Protein AF-A0A659UIL5-F1 (afdb_monomer_lite)

Secondary structure (DSSP, 8-state):
---EEEEES-TT-TT-----EEEEEETTEEEEEEE-----SSSSHHHHHHHHHHHHHHHHHHHHHHTT-EEEEEEE-----SGGG-SSGGGSTTBTTB--

Structure (mmCIF, N/CA/C/O backbone):
data_AF-A0A659UIL5-F1
#
_entry.id   AF-A0A659UIL5-F1
#
loop_
_atom_site.group_PDB
_atom_site.id
_atom_site.type_symbol
_atom_site.label_atom_id
_atom_site.label_alt_id
_atom_site.label_comp_id
_atom_site.label_asym_id
_atom_site.label_entity_id
_atom_site.label_seq_id
_atom_site.pdbx_PDB_ins_code
_atom_site.Cartn_x
_atom_site.Cartn_y
_atom_site.Cartn_z
_atom_site.occupancy
_atom_site.B_iso_or_equiv
_atom_site.auth_seq_id
_atom_site.auth_comp_id
_atom_site.auth_asym_id
_atom_site.auth_atom_id
_atom_site.pdbx_PDB_model_num
ATOM 1 N N . ALA A 1 1 ? -21.982 5.423 12.825 1.00 81.12 1 ALA A N 1
ATOM 2 C CA . ALA A 1 1 ? -21.073 5.832 13.909 1.00 81.12 1 ALA A CA 1
ATOM 3 C C . ALA A 1 1 ? -20.089 6.846 13.363 1.00 81.12 1 ALA A C 1
ATOM 5 O O . ALA A 1 1 ? -19.810 6.807 12.168 1.00 81.12 1 ALA A O 1
ATOM 6 N N . GLU A 1 2 ? -19.627 7.756 14.213 1.00 93.88 2 GLU A N 1
ATOM 7 C CA . GLU A 1 2 ? -18.582 8.717 13.868 1.00 93.88 2 GLU A CA 1
ATOM 8 C C . GLU A 1 2 ? -17.237 7.981 13.728 1.00 93.88 2 GLU A C 1
ATOM 10 O O . GLU A 1 2 ? -16.906 7.191 14.616 1.00 93.88 2 GLU A O 1
ATOM 15 N N . PRO A 1 3 ? -16.495 8.155 12.619 1.00 96.56 3 PRO A N 1
ATOM 16 C CA . PRO A 1 3 ? -15.177 7.551 12.469 1.00 96.56 3 PRO A CA 1
ATOM 17 C C . PRO A 1 3 ? -14.184 8.143 13.472 1.00 96.56 3 PRO A C 1
ATOM 19 O O . PRO A 1 3 ? -14.044 9.361 13.561 1.00 96.56 3 PRO A O 1
ATOM 22 N N . LEU A 1 4 ? -13.458 7.285 14.184 1.00 98.00 4 LEU A N 1
ATOM 23 C CA . LEU A 1 4 ? -12.391 7.695 15.094 1.00 98.00 4 LEU A CA 1
ATOM 24 C C . LEU A 1 4 ? -11.046 7.526 14.394 1.00 98.00 4 LEU A C 1
ATOM 26 O O . LEU A 1 4 ? -10.645 6.403 14.094 1.00 98.00 4 LEU A O 1
ATOM 30 N N . GLU A 1 5 ? -10.352 8.629 14.114 1.00 98.06 5 GLU A N 1
ATOM 31 C CA . GLU A 1 5 ? -9.009 8.578 13.526 1.00 98.06 5 GLU A CA 1
ATOM 32 C C . GLU A 1 5 ? -8.065 7.783 14.442 1.00 98.06 5 GLU A C 1
ATOM 34 O O . GLU A 1 5 ? -7.974 8.058 15.638 1.00 98.06 5 GLU A O 1
ATOM 39 N N . ARG A 1 6 ? -7.356 6.797 13.879 1.00 96.69 6 ARG A N 1
ATOM 40 C CA . ARG A 1 6 ? -6.391 5.974 14.628 1.00 96.69 6 ARG A CA 1
ATOM 41 C C . ARG A 1 6 ? -4.947 6.365 14.332 1.00 96.69 6 ARG A C 1
ATOM 43 O O . ARG A 1 6 ? -4.112 6.319 15.232 1.00 96.69 6 ARG A O 1
ATOM 50 N N . ARG A 1 7 ? -4.633 6.715 13.077 1.00 95.38 7 ARG A N 1
ATOM 51 C CA . ARG A 1 7 ? -3.284 7.138 12.663 1.00 95.38 7 ARG A CA 1
ATOM 52 C C . ARG A 1 7 ? -3.259 7.878 11.331 1.00 95.38 7 ARG A C 1
ATOM 54 O O . ARG A 1 7 ? -4.120 7.696 10.470 1.00 95.38 7 ARG A O 1
ATOM 61 N N . ARG A 1 8 ? -2.160 8.611 11.147 1.00 96.12 8 ARG A N 1
ATOM 62 C CA . ARG A 1 8 ? -1.679 9.166 9.879 1.00 96.12 8 ARG A CA 1
ATOM 63 C C . ARG A 1 8 ? -0.293 8.597 9.609 1.00 96.12 8 ARG A C 1
ATOM 65 O O . ARG A 1 8 ? 0.549 8.601 10.502 1.00 96.12 8 ARG A O 1
ATOM 72 N N . GLY A 1 9 ? -0.068 8.127 8.391 1.00 95.81 9 GLY A N 1
ATOM 73 C CA . GLY A 1 9 ? 1.168 7.454 8.009 1.00 95.81 9 GLY A CA 1
ATOM 74 C C . GLY A 1 9 ? 1.184 5.963 8.355 1.00 95.81 9 GLY A C 1
ATOM 75 O O . GLY A 1 9 ? 0.479 5.477 9.243 1.00 95.81 9 GLY A O 1
ATOM 76 N N . LEU A 1 10 ? 1.999 5.235 7.598 1.00 96.19 10 LEU A N 1
ATOM 77 C CA . LEU A 1 10 ? 2.214 3.803 7.754 1.00 96.19 10 LEU A CA 1
ATOM 78 C C . LEU A 1 10 ? 3.387 3.575 8.726 1.00 96.19 10 LEU A C 1
ATOM 80 O O . LEU A 1 10 ? 4.393 4.279 8.615 1.00 96.19 10 LEU A O 1
ATOM 84 N N . PRO A 1 11 ? 3.300 2.633 9.682 1.00 95.25 11 PRO A N 1
ATOM 85 C CA . PRO A 1 11 ? 4.397 2.385 10.615 1.00 95.25 11 PRO A CA 1
ATOM 86 C C . PRO A 1 11 ? 5.629 1.794 9.910 1.00 95.25 11 PRO A C 1
ATOM 88 O O . PRO A 1 11 ? 5.531 1.224 8.825 1.00 95.25 11 PRO A O 1
ATOM 91 N N . GLY A 1 12 ? 6.793 1.900 10.557 1.00 94.75 12 GLY A N 1
ATOM 92 C CA . GLY A 1 12 ? 8.042 1.270 10.104 1.00 94.75 12 GLY A CA 1
ATOM 93 C C . GLY A 1 12 ? 9.050 2.201 9.424 1.00 94.75 12 GLY A C 1
ATOM 94 O O . GLY A 1 12 ? 10.125 1.737 9.066 1.00 94.75 12 GLY A O 1
ATOM 95 N N . ASP A 1 13 ? 8.740 3.491 9.268 1.00 94.75 13 ASP A N 1
ATOM 96 C CA . ASP A 1 13 ? 9.699 4.517 8.829 1.00 94.75 13 ASP A CA 1
ATOM 97 C C . ASP A 1 13 ? 9.301 5.885 9.424 1.00 94.75 13 ASP A C 1
ATOM 99 O O . ASP A 1 13 ? 8.338 6.492 8.948 1.00 94.75 13 ASP A O 1
ATOM 103 N N . PRO A 1 14 ? 9.958 6.349 10.503 1.00 90.81 14 PRO A N 1
ATOM 104 C CA . PRO A 1 14 ? 9.620 7.616 11.152 1.00 90.81 14 PRO A CA 1
ATOM 105 C C . PRO A 1 14 ? 10.013 8.848 10.323 1.00 90.81 14 PRO A C 1
ATOM 107 O O . PRO A 1 14 ? 9.502 9.934 10.594 1.00 90.81 14 PRO A O 1
ATOM 110 N N . ASP A 1 15 ? 10.884 8.684 9.323 1.00 92.31 15 ASP A N 1
ATOM 111 C CA . ASP A 1 15 ? 11.368 9.771 8.470 1.00 92.31 15 ASP A CA 1
ATOM 112 C C . ASP A 1 15 ? 10.523 9.924 7.186 1.00 92.31 15 ASP A C 1
ATOM 114 O O . ASP A 1 15 ? 10.719 10.866 6.410 1.00 92.31 15 ASP A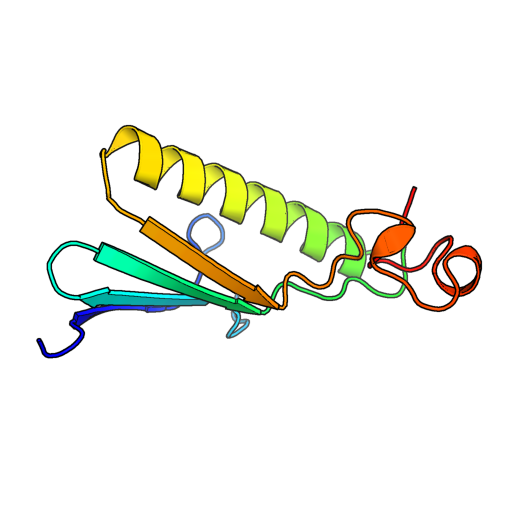 O 1
ATOM 118 N N . ASP A 1 16 ? 9.551 9.032 6.948 1.00 93.94 16 ASP A N 1
ATOM 119 C CA . ASP A 1 16 ? 8.644 9.117 5.801 1.00 93.94 16 ASP A CA 1
ATOM 120 C C . ASP A 1 16 ? 7.610 10.234 5.989 1.00 93.94 16 ASP A C 1
ATOM 122 O O . ASP A 1 16 ? 6.581 10.090 6.651 1.00 93.94 16 ASP A O 1
ATOM 126 N N . THR A 1 17 ? 7.882 11.370 5.355 1.00 93.31 17 THR A N 1
ATOM 127 C CA . THR A 1 17 ? 7.040 12.573 5.419 1.00 93.31 17 THR A CA 1
ATOM 128 C C . THR A 1 17 ? 5.894 12.581 4.401 1.00 93.31 17 THR A C 1
ATOM 130 O O . THR A 1 17 ? 5.136 13.551 4.332 1.00 93.31 17 THR A O 1
ATOM 133 N N . HIS A 1 18 ? 5.738 11.537 3.579 1.00 95.12 18 HIS A N 1
ATOM 134 C CA . HIS A 1 18 ? 4.721 11.520 2.530 1.00 95.12 18 HIS A CA 1
ATOM 135 C C . HIS A 1 18 ? 3.316 11.184 3.065 1.00 95.12 18 HIS A C 1
ATOM 137 O O . HIS A 1 18 ? 3.077 10.125 3.645 1.00 95.12 18 HIS A O 1
ATOM 143 N N . SER A 1 19 ? 2.333 12.031 2.746 1.00 96.12 19 SER A N 1
ATOM 144 C CA . SER A 1 19 ? 0.911 11.831 3.080 1.00 96.12 19 SER A CA 1
ATOM 145 C C . SER A 1 19 ? 0.251 10.739 2.223 1.00 96.12 19 SER A C 1
ATOM 147 O O . SER A 1 19 ? -0.486 11.036 1.284 1.00 96.12 19 SER A O 1
ATOM 149 N N . ARG A 1 20 ? 0.547 9.466 2.514 1.00 97.88 20 ARG A N 1
ATOM 150 C CA . ARG A 1 20 ? 0.121 8.299 1.709 1.00 97.88 20 ARG A CA 1
ATOM 151 C C . ARG A 1 20 ? -0.749 7.280 2.439 1.00 97.88 20 ARG A C 1
ATOM 153 O O . ARG A 1 20 ? -1.187 6.320 1.814 1.00 97.88 20 ARG A O 1
ATOM 160 N N . TYR A 1 21 ? -0.984 7.468 3.734 1.00 98.38 21 TYR A N 1
ATOM 161 C CA . TYR A 1 21 ? -1.805 6.570 4.540 1.00 98.38 21 TYR A CA 1
ATOM 162 C C . TYR A 1 21 ? -2.551 7.340 5.631 1.00 98.38 21 TYR A C 1
ATOM 164 O O . TYR A 1 21 ? -1.969 8.205 6.290 1.00 98.38 21 TYR A O 1
ATOM 172 N N . ILE A 1 22 ? -3.815 7.002 5.846 1.00 98.25 22 ILE A N 1
ATOM 173 C CA . ILE A 1 22 ? -4.620 7.433 6.992 1.00 98.25 22 ILE A CA 1
ATOM 174 C C . ILE A 1 22 ? -5.614 6.325 7.323 1.00 98.25 22 ILE A C 1
ATOM 176 O O . ILE A 1 22 ? -6.092 5.645 6.418 1.00 98.25 22 ILE A O 1
ATOM 180 N N . GLU A 1 23 ? -5.952 6.144 8.596 1.00 98.31 23 GLU A N 1
ATOM 181 C CA . GLU A 1 23 ? -6.991 5.184 8.967 1.00 98.31 23 GLU A CA 1
ATOM 182 C C . GLU A 1 23 ? -7.899 5.699 10.080 1.00 98.31 23 GLU A C 1
ATOM 184 O O . GLU A 1 23 ? -7.499 6.492 10.941 1.00 98.31 23 GLU A O 1
ATOM 189 N N . ALA A 1 24 ? -9.119 5.177 10.078 1.00 98.38 24 ALA A N 1
ATOM 190 C CA . ALA A 1 24 ? -10.085 5.390 11.137 1.00 98.38 24 ALA A CA 1
ATOM 191 C C . ALA A 1 24 ? -10.764 4.075 11.522 1.00 98.38 24 ALA A C 1
ATOM 193 O O . ALA A 1 24 ? -10.850 3.138 10.726 1.00 98.38 24 ALA A O 1
ATOM 194 N N . GLU A 1 25 ? -11.269 4.023 12.748 1.00 98.06 25 GLU A N 1
ATOM 195 C CA . GLU A 1 25 ? -12.171 2.978 13.204 1.00 98.06 25 GLU A CA 1
ATOM 196 C C . GLU A 1 25 ? -13.621 3.423 13.053 1.00 98.06 25 GLU A C 1
ATOM 198 O O . GLU A 1 25 ? -13.987 4.528 13.456 1.00 98.06 25 GLU A O 1
ATOM 203 N N . VAL A 1 26 ? -14.472 2.547 12.528 1.00 97.44 26 VAL A N 1
ATOM 204 C CA . VAL A 1 26 ? -15.920 2.750 12.498 1.00 97.44 26 VAL A CA 1
ATOM 205 C C . VAL A 1 26 ? -16.616 1.441 12.845 1.00 97.44 26 VAL A C 1
ATOM 207 O O . VAL A 1 26 ? -16.462 0.445 12.152 1.00 97.44 26 VAL A O 1
ATOM 210 N N . ASN A 1 27 ? -17.392 1.418 13.934 1.00 96.06 27 ASN A 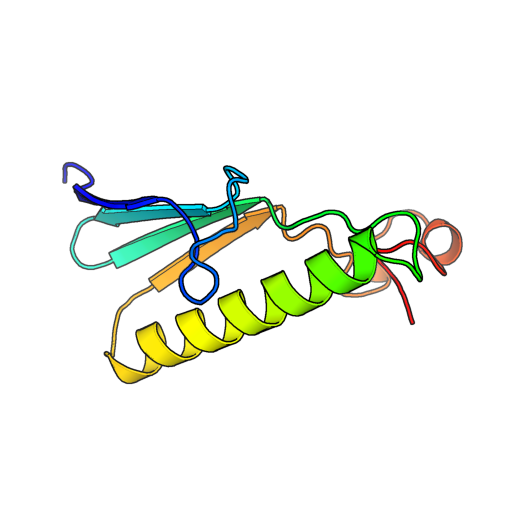N 1
ATOM 211 C CA . ASN A 1 27 ? -18.092 0.211 14.404 1.00 96.06 27 ASN A CA 1
ATOM 212 C C . ASN A 1 27 ? -17.173 -1.026 14.568 1.00 96.06 27 ASN A C 1
ATOM 214 O O . ASN A 1 27 ? -17.559 -2.132 14.191 1.00 96.06 27 ASN A O 1
ATOM 218 N N . GLY A 1 28 ? -15.953 -0.848 15.086 1.00 95.50 28 GLY A N 1
ATOM 219 C CA . GLY A 1 28 ? -14.981 -1.939 15.251 1.00 95.50 28 GLY A CA 1
ATOM 220 C C . GLY A 1 28 ? -14.325 -2.427 13.950 1.00 95.50 28 GLY A C 1
ATOM 221 O O . GLY A 1 28 ? -13.583 -3.405 13.976 1.00 95.50 28 GLY A O 1
ATOM 222 N N . LEU A 1 29 ? -14.586 -1.764 12.819 1.00 98.00 29 LEU A N 1
ATOM 223 C CA . LEU A 1 29 ? -13.891 -1.971 11.550 1.00 98.00 29 LEU A CA 1
ATOM 224 C C . LEU A 1 29 ? -12.793 -0.917 11.391 1.00 98.00 29 LEU A C 1
ATOM 226 O O . LEU A 1 29 ? -13.080 0.281 11.403 1.00 98.00 29 LEU A O 1
ATOM 230 N N . VAL A 1 30 ? -11.553 -1.355 11.184 1.00 98.31 30 VAL A N 1
ATOM 231 C CA . VAL A 1 30 ? -10.443 -0.475 10.800 1.00 98.31 30 VAL A CA 1
ATOM 232 C C . VAL A 1 30 ? -10.477 -0.269 9.288 1.00 98.31 30 VAL A C 1
ATOM 234 O O . VAL A 1 30 ? -10.373 -1.226 8.525 1.00 98.31 30 VAL A O 1
ATOM 237 N N . VAL A 1 31 ? -10.603 0.975 8.837 1.00 98.38 31 VAL A N 1
ATOM 238 C CA . VAL A 1 31 ? -10.554 1.325 7.413 1.00 98.38 31 VAL A CA 1
ATOM 239 C C . VAL A 1 31 ? -9.300 2.152 7.155 1.00 98.38 31 VAL A C 1
ATOM 241 O O . VAL A 1 31 ? -9.233 3.322 7.532 1.00 98.38 31 VAL A O 1
ATOM 244 N N . GLY A 1 32 ? -8.308 1.532 6.518 1.00 98.25 32 GLY A N 1
ATOM 245 C CA . GLY A 1 32 ? -7.085 2.169 6.046 1.00 98.25 32 GLY A CA 1
ATOM 246 C C . GLY A 1 32 ? -7.242 2.659 4.612 1.00 98.25 32 GLY A C 1
ATOM 247 O O . GLY A 1 32 ? -7.501 1.868 3.706 1.00 98.25 32 GLY A O 1
ATOM 248 N N . CYS A 1 33 ? -7.072 3.961 4.406 1.00 98.31 33 CYS A N 1
ATOM 249 C CA . CYS A 1 33 ? -7.032 4.596 3.096 1.00 98.31 33 CYS A CA 1
ATOM 250 C C . CYS A 1 33 ? -5.574 4.821 2.681 1.00 98.31 33 CYS A C 1
ATOM 252 O O . CYS A 1 33 ? -4.826 5.500 3.391 1.00 98.31 33 CYS A O 1
ATOM 254 N N . LEU A 1 34 ? -5.174 4.268 1.534 1.00 98.31 34 LEU A N 1
ATOM 255 C CA . LEU A 1 34 ? -3.804 4.347 1.026 1.00 98.31 34 LEU A CA 1
ATOM 256 C C . LEU A 1 34 ? -3.691 4.988 -0.362 1.00 98.31 34 LEU A C 1
ATOM 258 O O . LEU A 1 34 ? -4.559 4.850 -1.221 1.00 98.31 34 LEU A O 1
ATOM 262 N N . TYR A 1 35 ? -2.560 5.651 -0.588 1.00 98.44 35 TYR A N 1
ATOM 263 C CA . TYR A 1 35 ? -2.095 6.089 -1.901 1.00 98.44 35 TYR A CA 1
ATOM 264 C C . TYR A 1 35 ? -0.639 5.657 -2.089 1.00 98.44 35 TYR A C 1
ATOM 266 O O . TYR A 1 35 ? 0.311 6.374 -1.744 1.00 98.44 35 TYR A O 1
ATOM 274 N N . LEU A 1 36 ? -0.464 4.446 -2.607 1.00 98.19 36 LEU A N 1
ATOM 275 C CA . LEU A 1 36 ? 0.828 3.778 -2.697 1.00 98.19 36 LEU A CA 1
ATOM 276 C C . LEU A 1 36 ? 1.756 4.510 -3.686 1.00 98.19 36 LEU A C 1
ATOM 278 O O . LEU A 1 36 ? 1.286 5.039 -4.695 1.00 98.19 36 LEU A O 1
ATOM 282 N N . PRO A 1 37 ? 3.075 4.596 -3.431 1.00 98.19 37 PRO A N 1
ATOM 283 C CA . PRO A 1 37 ? 3.997 5.235 -4.367 1.00 98.19 37 PRO A CA 1
ATOM 284 C C . PRO A 1 37 ? 3.950 4.614 -5.773 1.00 98.19 37 PRO A C 1
ATOM 286 O O . PRO A 1 37 ? 4.116 3.411 -5.935 1.00 98.19 37 PRO A O 1
ATOM 289 N N . ASN A 1 38 ? 3.800 5.439 -6.815 1.00 98.00 38 ASN A N 1
ATOM 290 C CA . ASN A 1 38 ? 3.766 4.957 -8.201 1.00 98.00 38 ASN A CA 1
ATOM 291 C C . ASN A 1 38 ? 5.023 4.159 -8.597 1.00 98.00 38 ASN A C 1
ATOM 293 O O . ASN A 1 38 ? 4.915 3.066 -9.147 1.00 98.00 38 ASN A O 1
ATOM 297 N N . GLY A 1 39 ? 6.201 4.692 -8.260 1.00 97.31 39 GLY A N 1
ATOM 298 C CA . GLY A 1 39 ? 7.496 4.029 -8.424 1.00 97.31 39 GLY A CA 1
ATOM 299 C C . GLY A 1 39 ? 8.280 4.396 -9.686 1.00 97.31 39 GLY A C 1
ATOM 300 O O . GLY A 1 39 ? 9.462 4.086 -9.733 1.00 97.31 39 GLY A O 1
ATOM 301 N N . ASN A 1 40 ? 7.697 5.089 -10.672 1.00 97.31 40 ASN A N 1
ATOM 302 C CA . ASN A 1 40 ? 8.421 5.423 -11.904 1.00 97.31 40 ASN A CA 1
ATOM 303 C C . ASN A 1 40 ? 9.490 6.525 -11.729 1.00 97.31 40 ASN A C 1
ATOM 305 O O . ASN A 1 40 ? 9.252 7.509 -11.014 1.00 97.31 40 ASN A O 1
ATOM 309 N N . PRO A 1 41 ? 10.627 6.441 -12.453 1.00 96.06 41 PRO A N 1
ATOM 310 C CA . PRO A 1 41 ? 11.010 5.341 -13.348 1.00 96.06 41 PRO A CA 1
ATOM 311 C C . PRO A 1 41 ? 11.461 4.093 -12.571 1.00 96.06 41 PRO A C 1
ATOM 313 O O . PRO A 1 41 ? 12.010 4.219 -11.475 1.00 96.06 41 PRO A O 1
ATOM 316 N N . ALA A 1 42 ? 11.249 2.914 -13.159 1.00 94.50 42 ALA A N 1
ATOM 317 C CA . ALA A 1 42 ? 11.718 1.633 -12.638 1.00 94.50 42 ALA A CA 1
ATOM 318 C C . ALA A 1 42 ? 12.711 0.970 -13.621 1.00 94.50 42 ALA A C 1
ATOM 320 O O . ALA A 1 42 ? 12.484 1.024 -14.831 1.00 94.50 42 ALA A O 1
ATOM 321 N N . PRO A 1 43 ? 13.809 0.360 -13.132 1.00 95.50 43 PRO A N 1
ATOM 322 C CA . PRO A 1 43 ? 14.263 0.357 -11.739 1.00 95.50 43 PRO A CA 1
ATOM 323 C C . PRO A 1 43 ? 14.834 1.727 -11.314 1.00 95.50 43 PRO A C 1
ATOM 325 O O . PRO A 1 43 ? 15.158 2.570 -12.151 1.00 95.50 43 PRO A O 1
ATOM 328 N N . GLY A 1 44 ? 14.975 1.953 -10.005 1.00 96.50 44 GLY A N 1
ATOM 329 C CA . GLY A 1 44 ? 15.604 3.158 -9.458 1.00 96.50 44 GLY A CA 1
ATOM 330 C C . GLY A 1 44 ? 15.074 3.556 -8.076 1.00 96.50 44 GLY A C 1
ATOM 331 O O . GLY A 1 44 ? 14.143 2.933 -7.568 1.00 96.50 44 GLY A O 1
ATOM 332 N N . PRO A 1 45 ? 15.584 4.653 -7.483 1.00 97.38 45 PRO A N 1
ATOM 333 C CA . PRO A 1 45 ? 15.300 5.013 -6.088 1.00 97.38 45 PRO A CA 1
ATOM 334 C C . PRO A 1 45 ? 13.810 5.185 -5.751 1.00 97.38 45 PRO A C 1
ATOM 336 O O . PRO A 1 45 ? 13.389 4.937 -4.620 1.00 97.38 45 PRO A O 1
ATOM 339 N N . LYS A 1 46 ? 12.993 5.609 -6.725 1.00 97.25 46 LYS A N 1
ATOM 340 C CA . LYS A 1 46 ? 11.536 5.731 -6.560 1.00 97.25 46 LYS A CA 1
ATOM 341 C C . LYS A 1 46 ? 10.847 4.369 -6.514 1.00 97.25 46 LYS A C 1
ATOM 343 O O . LYS A 1 46 ? 9.905 4.204 -5.739 1.00 97.25 46 LYS A O 1
ATOM 348 N N . PHE A 1 47 ? 11.323 3.411 -7.305 1.00 97.56 47 PHE A N 1
ATOM 349 C CA . PHE A 1 47 ? 10.845 2.036 -7.271 1.00 97.56 47 PHE A CA 1
ATOM 350 C C . PHE A 1 47 ? 11.304 1.336 -5.987 1.00 97.56 47 PHE A C 1
ATOM 352 O O . PHE A 1 47 ? 10.486 0.720 -5.314 1.00 97.56 47 PHE A O 1
ATOM 359 N N . ASP A 1 48 ? 12.544 1.555 -5.543 1.00 97.44 48 ASP A N 1
ATOM 360 C CA . ASP A 1 48 ? 13.026 1.023 -4.259 1.00 97.44 48 ASP A CA 1
ATOM 361 C C . ASP A 1 48 ? 12.192 1.547 -3.081 1.00 97.44 48 ASP A C 1
ATOM 363 O O . ASP A 1 48 ? 11.865 0.807 -2.154 1.00 97.44 48 ASP A O 1
ATOM 367 N N . TYR A 1 49 ? 11.813 2.830 -3.110 1.00 97.25 49 TYR A N 1
ATOM 368 C CA . TYR A 1 49 ? 10.896 3.397 -2.122 1.00 97.25 49 TYR A CA 1
ATOM 369 C C . TYR A 1 49 ? 9.501 2.760 -2.193 1.00 97.25 49 TYR A C 1
ATOM 371 O O . TYR A 1 49 ? 8.932 2.459 -1.146 1.00 97.25 49 TYR A O 1
ATOM 379 N N . LYS A 1 50 ? 8.966 2.502 -3.396 1.00 97.81 50 LYS A N 1
ATOM 380 C CA . LYS A 1 50 ? 7.704 1.766 -3.578 1.00 97.81 50 LYS A CA 1
ATOM 381 C C . LYS A 1 50 ? 7.761 0.382 -2.929 1.00 97.81 50 LYS A C 1
ATOM 383 O O . LYS A 1 50 ? 6.843 0.038 -2.190 1.00 97.81 50 LYS A O 1
ATOM 388 N N . LEU A 1 51 ? 8.834 -0.376 -3.156 1.00 97.56 51 LEU A N 1
ATOM 389 C CA . LEU A 1 51 ? 9.012 -1.711 -2.578 1.00 97.56 51 LEU A CA 1
ATOM 390 C C . LEU A 1 51 ? 9.110 -1.663 -1.044 1.00 97.56 51 LEU A C 1
ATOM 392 O O . LEU A 1 51 ? 8.355 -2.358 -0.371 1.00 97.56 51 LEU A O 1
ATOM 396 N N . ARG A 1 52 ? 9.909 -0.749 -0.471 1.00 97.88 52 ARG A N 1
ATOM 397 C CA . ARG A 1 52 ? 9.951 -0.554 0.996 1.00 97.88 52 ARG A CA 1
ATOM 398 C C . ARG A 1 52 ? 8.607 -0.112 1.583 1.00 97.88 52 ARG A C 1
ATOM 400 O O . ARG A 1 52 ? 8.302 -0.390 2.741 1.00 97.88 52 ARG A O 1
ATOM 407 N N . TRP A 1 53 ? 7.802 0.628 0.819 1.00 98.38 53 TRP A N 1
ATOM 408 C CA . TRP A 1 53 ? 6.445 0.998 1.225 1.00 98.38 53 TRP A CA 1
ATOM 409 C C . TRP A 1 53 ? 5.518 -0.227 1.240 1.00 98.38 53 TRP A C 1
ATOM 411 O O . TRP A 1 53 ? 4.762 -0.395 2.194 1.00 98.38 53 TRP A O 1
ATOM 421 N N . PHE A 1 54 ? 5.627 -1.120 0.248 1.00 98.06 54 PHE A N 1
ATOM 422 C CA . PHE A 1 54 ? 4.938 -2.416 0.253 1.00 98.06 54 PHE A CA 1
ATOM 423 C C . PHE A 1 54 ? 5.325 -3.279 1.455 1.00 98.06 54 PHE A C 1
ATOM 425 O O . PHE A 1 54 ? 4.430 -3.782 2.128 1.00 98.06 54 PHE A O 1
ATOM 432 N N . ASP A 1 55 ? 6.616 -3.403 1.773 1.00 98.50 55 ASP A N 1
ATOM 433 C CA . ASP A 1 55 ? 7.078 -4.196 2.922 1.00 98.50 55 ASP A CA 1
ATOM 434 C C . ASP A 1 55 ? 6.465 -3.702 4.238 1.00 98.50 55 ASP A C 1
ATOM 436 O O . ASP A 1 55 ? 5.993 -4.495 5.060 1.00 98.50 55 ASP A O 1
ATOM 440 N N . ARG A 1 56 ? 6.399 -2.377 4.420 1.00 98.31 56 ARG A N 1
ATOM 441 C CA . ARG A 1 56 ? 5.709 -1.761 5.561 1.00 98.31 56 ARG A CA 1
ATOM 442 C C . ARG A 1 56 ? 4.208 -2.047 5.548 1.00 98.31 56 ARG A C 1
ATOM 444 O O . ARG A 1 56 ? 3.647 -2.329 6.605 1.00 98.31 56 ARG A O 1
ATOM 451 N N . LEU A 1 57 ? 3.559 -2.017 4.380 1.00 98.38 57 LEU A N 1
ATOM 452 C CA . LEU A 1 57 ? 2.119 -2.281 4.266 1.00 98.38 57 LEU A CA 1
ATOM 453 C C . LEU A 1 57 ? 1.809 -3.736 4.623 1.00 98.38 57 LEU A C 1
ATOM 455 O O . LEU A 1 57 ? 0.874 -3.990 5.376 1.00 98.38 57 LEU A O 1
ATOM 459 N N . ILE A 1 58 ? 2.617 -4.675 4.127 1.00 98.56 58 ILE A N 1
ATOM 460 C CA . ILE A 1 58 ? 2.508 -6.104 4.432 1.00 98.56 58 ILE A CA 1
ATOM 461 C C . ILE A 1 58 ? 2.728 -6.336 5.926 1.00 98.56 58 ILE A C 1
ATOM 463 O O . ILE A 1 58 ? 1.907 -6.995 6.560 1.00 98.56 58 ILE A O 1
ATOM 467 N N . SER A 1 59 ? 3.783 -5.752 6.501 1.00 98.50 59 SER A N 1
ATOM 468 C CA . SER A 1 59 ? 4.081 -5.872 7.935 1.00 98.50 59 SER A CA 1
ATOM 469 C C . SER A 1 59 ? 2.927 -5.348 8.793 1.00 98.50 59 SER A C 1
ATOM 471 O O . SER A 1 59 ? 2.516 -5.991 9.758 1.00 98.50 59 SER A O 1
ATOM 473 N N . TYR A 1 60 ? 2.353 -4.202 8.418 1.00 98.19 60 TYR A N 1
ATOM 474 C CA . TYR A 1 60 ? 1.220 -3.630 9.135 1.00 98.19 60 TYR A CA 1
ATOM 475 C C . TYR A 1 60 ? -0.065 -4.453 8.962 1.00 98.19 60 TYR A C 1
ATOM 477 O O . TYR A 1 60 ? -0.788 -4.688 9.928 1.00 98.19 60 TYR A O 1
ATOM 485 N N . GLY A 1 61 ? -0.324 -4.964 7.756 1.00 98.19 61 GLY A N 1
ATOM 486 C CA . GLY A 1 61 ? -1.436 -5.877 7.497 1.00 98.19 61 GLY A CA 1
ATOM 487 C C . GLY A 1 61 ? -1.330 -7.173 8.307 1.00 98.19 61 GLY A C 1
ATOM 488 O O . GLY A 1 61 ? -2.318 -7.624 8.879 1.00 98.19 61 GLY A O 1
ATOM 489 N N . GLN A 1 62 ? -0.127 -7.741 8.430 1.00 98.44 62 GLN A N 1
ATOM 490 C CA . GLN A 1 62 ? 0.131 -8.903 9.285 1.00 98.44 62 GLN A CA 1
ATOM 491 C C . GLN A 1 62 ? -0.133 -8.600 10.761 1.00 98.44 62 GLN A C 1
ATOM 493 O O . GLN A 1 62 ? -0.704 -9.441 11.453 1.00 98.44 62 GLN A O 1
ATOM 498 N N . GLN A 1 63 ? 0.225 -7.403 11.234 1.00 98.25 63 GLN A N 1
ATOM 499 C CA . GLN A 1 63 ? -0.110 -6.969 12.588 1.00 98.25 63 GLN A CA 1
ATOM 500 C C . GLN A 1 63 ? -1.631 -6.901 12.792 1.00 98.25 63 GLN A C 1
ATOM 502 O O . GLN A 1 63 ? -2.133 -7.488 13.743 1.00 98.25 63 GLN A O 1
ATOM 507 N N . LEU A 1 64 ? -2.374 -6.258 11.883 1.00 97.94 64 LEU A N 1
ATOM 508 C CA . LEU A 1 64 ? -3.841 -6.181 11.963 1.00 97.94 64 LEU A CA 1
ATOM 509 C C . LEU A 1 64 ? -4.492 -7.571 12.009 1.00 97.94 64 LEU A C 1
ATOM 511 O O . LEU A 1 64 ? -5.415 -7.796 12.790 1.00 97.94 64 LEU A O 1
ATOM 515 N N . LEU A 1 65 ? -3.991 -8.510 11.200 1.00 97.94 65 LEU A N 1
ATOM 516 C CA . LEU A 1 65 ? -4.442 -9.902 11.216 1.00 97.94 65 LEU A CA 1
ATOM 517 C C . LEU A 1 65 ? -4.111 -10.599 12.543 1.00 97.94 65 LEU A C 1
ATOM 519 O O . LEU A 1 65 ? -4.965 -11.294 13.089 1.00 97.94 65 LEU A O 1
ATOM 523 N N . GLY A 1 66 ? -2.897 -10.407 13.069 1.00 98.31 66 GLY A N 1
ATOM 524 C CA . GLY A 1 66 ? -2.463 -10.968 14.353 1.00 98.31 66 GLY A CA 1
ATOM 525 C C . GLY A 1 66 ? -3.260 -10.435 15.545 1.00 98.31 66 GLY A C 1
ATOM 526 O O . GLY A 1 66 ? -3.572 -11.194 16.460 1.00 98.31 66 GLY A O 1
ATOM 527 N N . ASP A 1 67 ? -3.663 -9.167 15.485 1.00 97.19 67 ASP A N 1
ATOM 528 C CA . ASP A 1 67 ? -4.514 -8.507 16.480 1.00 97.19 67 ASP A CA 1
ATOM 529 C C . ASP A 1 67 ? -5.999 -8.919 16.353 1.00 97.19 67 ASP A C 1
ATOM 531 O O . ASP A 1 67 ? -6.833 -8.508 17.161 1.00 97.19 67 ASP A O 1
ATOM 535 N N . GLY A 1 68 ? -6.359 -9.720 15.339 1.00 97.25 68 GLY A N 1
ATOM 536 C CA . GLY A 1 68 ? -7.741 -10.129 15.070 1.00 97.25 68 GLY A CA 1
ATOM 537 C C . GLY A 1 68 ? -8.642 -8.978 14.612 1.00 97.25 68 GLY A C 1
ATOM 538 O O . GLY A 1 68 ? -9.866 -9.062 14.738 1.00 97.25 68 GLY A O 1
ATOM 539 N N . ALA A 1 69 ? -8.060 -7.891 14.101 1.00 97.19 69 ALA A N 1
ATOM 540 C CA . ALA A 1 69 ? -8.805 -6.713 13.689 1.00 97.19 69 ALA A CA 1
ATOM 541 C C . ALA A 1 69 ? -9.594 -6.985 12.401 1.00 97.19 69 ALA A C 1
ATO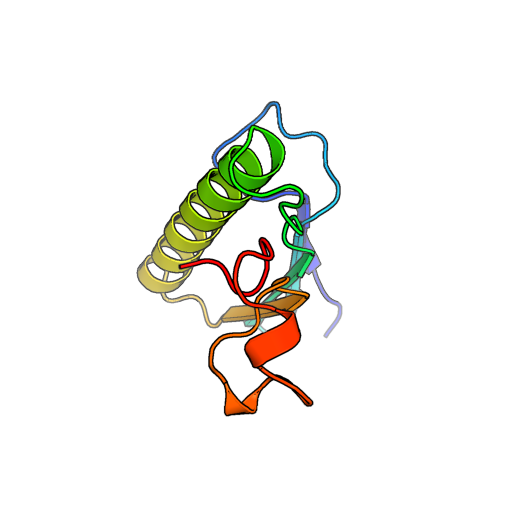M 543 O O . ALA A 1 69 ? -9.033 -7.360 11.366 1.00 97.19 69 ALA A O 1
ATOM 544 N N . MET A 1 70 ? -10.899 -6.702 12.424 1.00 97.88 70 MET A N 1
ATOM 545 C CA . MET A 1 70 ? -11.656 -6.551 11.184 1.00 97.88 70 MET A CA 1
ATOM 546 C C . MET A 1 70 ? -11.121 -5.313 10.471 1.00 97.88 70 MET A C 1
ATOM 548 O O . MET A 1 70 ? -11.214 -4.205 11.003 1.00 97.88 70 MET A O 1
ATOM 552 N N . SER A 1 71 ? -10.537 -5.493 9.287 1.00 98.06 71 SER A N 1
ATOM 553 C CA . SER A 1 71 ? -9.880 -4.400 8.577 1.00 98.06 71 SER A CA 1
ATOM 554 C C . SER A 1 71 ? -10.135 -4.409 7.072 1.00 98.06 71 SER A C 1
ATOM 556 O O . SER A 1 71 ? -10.320 -5.456 6.452 1.00 98.06 71 SER A O 1
ATOM 558 N N . ILE A 1 72 ? -10.149 -3.210 6.489 1.00 98.12 72 ILE A N 1
ATOM 559 C CA . ILE A 1 72 ? -10.128 -2.956 5.048 1.00 98.12 72 ILE A CA 1
ATOM 560 C C . ILE A 1 72 ? -8.949 -2.030 4.770 1.00 98.12 72 ILE A C 1
ATOM 562 O O . ILE A 1 72 ? -8.883 -0.938 5.329 1.00 98.12 72 ILE A O 1
ATOM 566 N N . LEU A 1 73 ? -8.048 -2.442 3.878 1.00 98.19 73 LEU A N 1
ATOM 567 C CA . LEU A 1 73 ? -6.988 -1.593 3.333 1.00 98.19 73 LEU A CA 1
ATOM 568 C C . LEU A 1 73 ? -7.335 -1.277 1.877 1.00 98.19 73 LEU A C 1
ATOM 570 O O . LEU A 1 73 ? -7.195 -2.122 0.990 1.00 98.19 73 LEU A O 1
ATOM 574 N N . CYS A 1 74 ? -7.844 -0.075 1.631 1.00 98.25 74 CYS A N 1
ATOM 575 C CA . CYS A 1 74 ? -8.354 0.340 0.330 1.00 98.25 74 CYS A CA 1
ATOM 576 C C . CYS A 1 74 ? -7.691 1.625 -0.157 1.00 98.25 74 CYS A C 1
ATOM 578 O O . CYS A 1 74 ? -7.245 2.456 0.629 1.00 98.25 74 CYS A O 1
ATOM 580 N N . GLY A 1 75 ? -7.674 1.814 -1.471 1.00 98.00 75 GLY A N 1
ATOM 581 C CA . GLY A 1 75 ? -7.141 3.015 -2.094 1.00 98.00 75 GLY A CA 1
ATOM 582 C C . GLY A 1 75 ? -6.454 2.699 -3.411 1.00 98.00 75 GLY A C 1
ATOM 583 O O . GLY A 1 75 ? -6.727 1.670 -4.030 1.00 98.00 75 GLY A O 1
ATOM 584 N N . ASP A 1 76 ? -5.568 3.590 -3.834 1.00 98.56 76 ASP A N 1
ATOM 585 C CA . ASP A 1 76 ? -4.812 3.421 -5.070 1.00 98.56 76 ASP A CA 1
ATOM 586 C C . ASP A 1 76 ? -3.471 2.738 -4.774 1.00 98.56 76 ASP A C 1
ATOM 588 O O . ASP A 1 76 ? -2.537 3.341 -4.237 1.00 98.56 76 ASP A O 1
ATOM 592 N N . TYR A 1 77 ? -3.395 1.459 -5.138 1.00 98.25 77 TYR A N 1
ATOM 593 C CA . TYR A 1 77 ? -2.207 0.623 -4.983 1.00 98.25 77 TYR A CA 1
ATOM 594 C C . TYR A 1 77 ? -1.118 0.914 -6.020 1.00 98.25 77 TYR A C 1
ATOM 596 O O . TYR A 1 77 ? -0.007 0.416 -5.862 1.00 98.25 77 TYR A O 1
ATOM 604 N N . ASN A 1 78 ? -1.392 1.700 -7.069 1.00 97.81 78 ASN A N 1
ATOM 605 C CA . ASN A 1 78 ? -0.461 1.923 -8.175 1.00 97.81 78 ASN A CA 1
ATOM 606 C C . ASN A 1 78 ? 0.121 0.609 -8.733 1.00 97.81 78 ASN A C 1
ATOM 608 O O . ASN A 1 78 ? 1.324 0.489 -8.977 1.00 97.81 78 ASN A O 1
ATOM 612 N N . VAL A 1 79 ? -0.726 -0.404 -8.892 1.00 96.94 79 VAL A N 1
ATOM 613 C CA . VAL A 1 79 ? -0.355 -1.712 -9.435 1.00 96.94 79 VAL A CA 1
ATOM 614 C C . VAL A 1 79 ? -1.418 -2.142 -10.431 1.00 96.94 79 VAL A C 1
ATOM 616 O O . VAL A 1 79 ? -2.608 -1.958 -10.190 1.00 96.94 79 VAL A O 1
ATOM 619 N N . VAL A 1 80 ? -0.965 -2.724 -11.534 1.00 96.69 80 VAL A N 1
ATOM 620 C CA . VAL A 1 80 ? -1.758 -3.534 -12.455 1.00 96.69 80 VAL A CA 1
ATOM 621 C C . VAL A 1 80 ? -1.478 -4.987 -12.053 1.00 96.69 80 VAL A C 1
ATOM 623 O O . VAL A 1 80 ? -0.387 -5.476 -12.331 1.00 96.69 80 VAL A O 1
ATOM 626 N N . PRO A 1 81 ? -2.369 -5.675 -11.317 1.00 94.31 81 PRO A N 1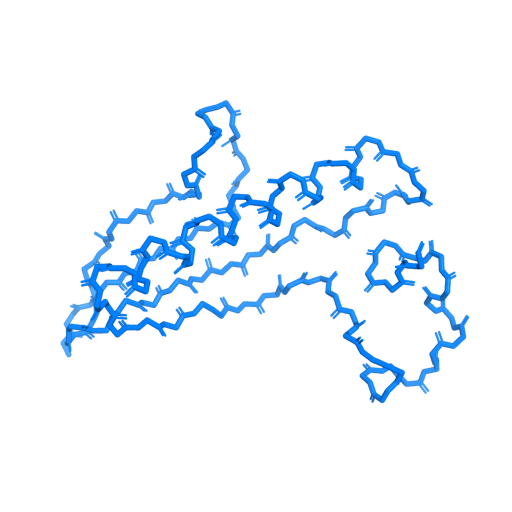
ATOM 627 C CA . PRO A 1 81 ? -2.045 -6.994 -10.766 1.00 94.31 81 PRO A CA 1
ATOM 628 C C . PRO A 1 81 ? -1.811 -8.051 -11.844 1.00 94.31 81 PRO A C 1
ATOM 630 O O . PRO A 1 81 ? -0.921 -8.891 -11.728 1.00 94.31 81 PRO A O 1
ATOM 633 N N . THR A 1 82 ? -2.620 -8.012 -12.897 1.00 94.12 82 THR A N 1
ATOM 634 C CA . THR A 1 82 ? -2.599 -8.979 -13.987 1.00 94.12 82 THR A CA 1
ATOM 635 C C . THR A 1 82 ? -2.908 -8.300 -15.317 1.00 94.12 82 THR A C 1
ATOM 637 O O . THR A 1 82 ? -3.372 -7.163 -15.371 1.00 94.12 82 THR A O 1
ATOM 640 N N . GLU A 1 83 ? -2.680 -9.003 -16.426 1.00 94.31 83 GLU A N 1
ATOM 641 C CA . GLU A 1 83 ? -2.958 -8.461 -17.761 1.00 94.31 83 GLU A CA 1
ATOM 642 C C . GLU A 1 83 ? -4.423 -8.036 -17.941 1.00 94.31 83 GLU A C 1
ATOM 644 O O . GLU A 1 83 ? -4.691 -7.064 -18.642 1.00 94.31 83 GLU A O 1
ATOM 649 N N . ILE A 1 84 ? -5.377 -8.710 -17.288 1.00 96.44 84 ILE A N 1
ATOM 650 C CA . ILE A 1 84 ? -6.802 -8.365 -17.417 1.00 96.44 84 ILE A CA 1
ATOM 651 C C . ILE A 1 84 ? -7.137 -6.988 -16.824 1.00 96.44 84 ILE A C 1
ATOM 653 O O . ILE A 1 84 ? -8.163 -6.410 -17.179 1.00 96.44 84 ILE A O 1
ATOM 657 N N . ASP A 1 85 ? -6.260 -6.438 -15.979 1.00 95.94 85 ASP A N 1
ATOM 658 C CA . ASP A 1 85 ? -6.425 -5.131 -15.340 1.00 95.94 85 ASP A CA 1
ATOM 659 C C . ASP A 1 85 ? -5.950 -3.968 -16.235 1.00 95.94 85 ASP A C 1
ATOM 661 O O . ASP A 1 85 ? -6.089 -2.796 -15.879 1.00 95.94 85 ASP A O 1
ATOM 665 N N . ALA A 1 86 ? -5.404 -4.264 -17.421 1.00 95.56 86 ALA A N 1
ATOM 666 C CA . ALA A 1 86 ? -4.919 -3.271 -18.371 1.00 95.56 86 ALA A CA 1
ATOM 667 C C . ALA A 1 86 ? -5.632 -3.360 -19.727 1.00 95.56 86 ALA A C 1
ATOM 669 O O . ALA A 1 86 ? -5.672 -4.401 -20.373 1.00 95.56 86 ALA A O 1
ATOM 670 N N . VAL A 1 87 ? -6.083 -2.209 -20.245 1.00 94.19 87 VAL A N 1
ATOM 671 C CA . VAL A 1 87 ? -6.710 -2.117 -21.583 1.00 94.19 87 VAL A CA 1
ATOM 672 C C . VAL A 1 87 ? -5.766 -2.599 -22.694 1.00 94.19 87 VAL A C 1
ATOM 674 O O . VAL A 1 87 ? -6.198 -3.204 -23.671 1.00 94.19 87 VAL A O 1
ATOM 677 N N . VAL A 1 88 ? -4.465 -2.312 -22.565 1.00 95.38 88 VAL A N 1
ATOM 678 C CA . VAL A 1 88 ? -3.418 -2.766 -23.494 1.00 95.38 88 VAL A CA 1
ATOM 679 C C . VAL A 1 88 ? -2.191 -3.197 -22.673 1.00 95.38 88 VAL A C 1
ATOM 681 O O . VAL A 1 88 ? -1.293 -2.375 -22.475 1.00 95.38 88 VAL A O 1
ATOM 684 N N . PRO A 1 89 ? -2.121 -4.455 -22.196 1.00 92.50 89 PRO A N 1
ATOM 685 C CA . PRO A 1 89 ? -1.130 -4.902 -21.203 1.00 92.50 89 PRO A CA 1
ATOM 686 C C . PRO A 1 89 ? 0.319 -4.624 -21.601 1.00 92.50 89 PRO A C 1
ATOM 688 O O . PRO A 1 89 ? 1.093 -4.063 -20.834 1.00 92.50 89 PRO A O 1
ATOM 691 N N . ARG A 1 90 ? 0.655 -4.872 -22.872 1.00 93.44 90 ARG A N 1
ATOM 692 C CA . ARG A 1 90 ? 1.990 -4.614 -23.436 1.00 93.44 90 ARG A CA 1
ATOM 693 C C . ARG A 1 90 ? 2.509 -3.178 -23.268 1.00 93.44 90 ARG A C 1
ATOM 695 O O . ARG A 1 90 ? 3.709 -2.973 -23.380 1.00 93.44 90 ARG A O 1
ATOM 702 N N . ARG A 1 91 ? 1.635 -2.180 -23.065 1.00 92.88 91 ARG A N 1
ATOM 703 C CA . ARG A 1 91 ? 2.053 -0.781 -22.839 1.00 92.88 91 ARG A CA 1
ATOM 704 C C . ARG A 1 91 ? 2.651 -0.559 -21.454 1.00 92.88 91 ARG A C 1
ATOM 706 O O . ARG A 1 91 ? 3.337 0.435 -21.271 1.00 92.88 91 ARG A O 1
ATOM 713 N N . TRP A 1 92 ? 2.370 -1.456 -20.517 1.00 92.56 92 TRP A N 1
ATOM 714 C CA . TRP A 1 92 ? 2.790 -1.344 -19.128 1.00 92.56 92 TRP A CA 1
ATOM 715 C C . TRP A 1 92 ? 4.038 -2.171 -18.817 1.00 92.56 92 TRP A C 1
ATOM 717 O O . TRP A 1 92 ? 4.577 -2.051 -17.729 1.00 92.56 92 TRP A O 1
ATOM 727 N N . LEU A 1 93 ? 4.523 -2.994 -19.753 1.00 92.06 93 LEU A N 1
ATOM 728 C CA . LEU A 1 93 ? 5.729 -3.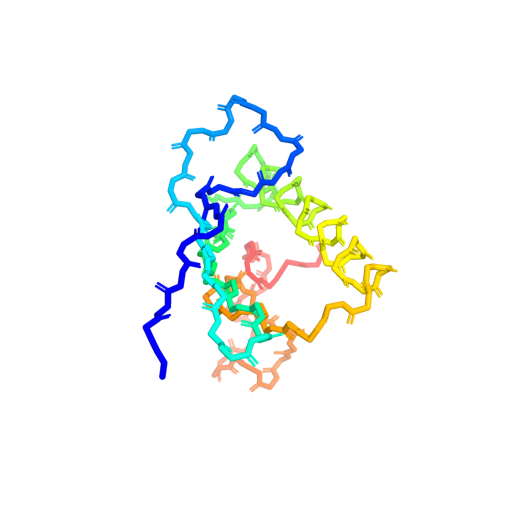798 -19.544 1.00 92.06 93 LEU A CA 1
ATOM 729 C C . LEU A 1 93 ? 6.927 -2.903 -19.203 1.00 92.06 93 LEU A C 1
ATOM 731 O O . LEU A 1 93 ? 7.314 -2.048 -20.000 1.00 92.06 93 LEU A O 1
ATOM 735 N N . GLY A 1 94 ? 7.513 -3.130 -18.027 1.00 91.31 94 GLY A N 1
ATOM 736 C CA . GLY A 1 94 ? 8.642 -2.346 -17.518 1.00 91.31 94 GLY A CA 1
ATOM 737 C C . GLY A 1 94 ? 8.245 -1.013 -16.873 1.00 91.31 94 GLY A C 1
ATOM 738 O O . GLY A 1 94 ? 9.122 -0.273 -16.435 1.00 91.31 94 GLY A O 1
ATOM 739 N N . ASP A 1 95 ? 6.950 -0.705 -16.776 1.00 96.19 95 ASP A N 1
ATOM 740 C CA . ASP A 1 95 ? 6.445 0.383 -15.940 1.00 96.19 95 ASP A CA 1
ATOM 741 C C . ASP A 1 95 ? 6.443 -0.060 -14.473 1.00 96.19 95 ASP A C 1
ATOM 743 O O . ASP A 1 95 ? 6.123 -1.207 -14.173 1.00 96.19 95 ASP A O 1
ATOM 747 N N . ALA A 1 96 ? 6.740 0.841 -13.536 1.00 96.94 96 ALA A N 1
ATOM 748 C CA . ALA A 1 96 ? 6.719 0.536 -12.107 1.00 96.94 96 ALA A CA 1
ATOM 749 C C . ALA A 1 96 ? 5.398 -0.084 -11.606 1.00 96.94 96 ALA A C 1
ATOM 751 O O . ALA A 1 96 ? 5.401 -0.764 -10.578 1.00 96.94 96 ALA A O 1
ATOM 752 N N . VAL A 1 97 ? 4.260 0.176 -12.261 1.00 95.94 97 VAL A N 1
ATOM 753 C CA . VAL A 1 97 ? 2.955 -0.405 -11.884 1.00 95.94 97 VAL A CA 1
ATOM 754 C C . VAL A 1 97 ? 2.727 -1.815 -12.440 1.00 95.94 97 VAL A C 1
ATOM 756 O O . VAL A 1 97 ? 1.843 -2.510 -11.947 1.00 95.94 97 VAL A O 1
ATOM 759 N N . TYR A 1 98 ? 3.511 -2.237 -13.433 1.00 95.38 98 TYR A N 1
ATOM 760 C CA . TYR A 1 98 ? 3.466 -3.555 -14.072 1.00 95.38 98 TYR A CA 1
ATOM 761 C C . TYR A 1 98 ? 4.892 -3.992 -14.440 1.00 95.38 98 TYR A C 1
ATOM 763 O O . TYR A 1 98 ? 5.277 -4.139 -15.606 1.00 95.38 98 TYR A O 1
ATOM 771 N N . PHE A 1 99 ? 5.709 -4.110 -13.398 1.00 85.19 99 PHE A N 1
ATOM 772 C CA . PHE A 1 99 ? 7.136 -4.359 -13.514 1.00 85.19 99 PHE A CA 1
ATOM 773 C C . PHE A 1 99 ? 7.413 -5.852 -13.279 1.00 85.19 99 PHE A C 1
ATOM 775 O O . PHE A 1 99 ? 6.996 -6.352 -12.231 1.00 85.19 99 PHE A O 1
ATOM 782 N N . PRO A 1 100 ? 8.066 -6.565 -14.218 1.00 65.38 100 PRO A N 1
ATOM 783 C CA . PRO A 1 100 ? 8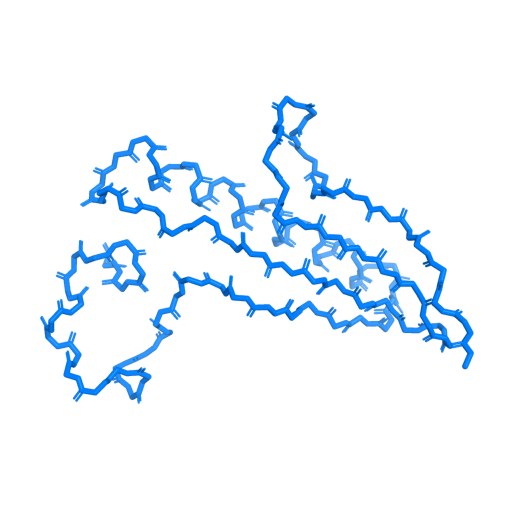.630 -7.886 -13.952 1.00 65.38 100 PRO A CA 1
ATOM 784 C C . PRO A 1 100 ? 9.796 -7.819 -12.961 1.00 65.38 100 PRO A C 1
ATOM 786 O O . PRO A 1 100 ? 10.684 -6.958 -13.156 1.00 65.38 100 PRO A O 1
#

Sequence (100 aa):
AEPLERRRGLPGDPDDTHSRYIEAEVNGLVVGCLYLPNGNPAPGPKFDYKLRWFDRLISYGQQLLGDGAMSILCGDYNVVPTEIDAVVPRRWLGDAVYFP

Foldseek 3Di:
DDWAWDDFDFPDDPPPPDRAWTWTDDPQEIEIEGDQQLQPPPPDPSLVVSVVSVVSVVVVVVVCVVVVGRYDHDYHSNAQPDCVSDPHSVVCDNGSRYYD

pLDDT: mean 96.06, std 4.08, range [65.38, 98.56]

Radius of gyration: 15.18 Å; chains: 1; bounding box: 37×24×40 Å